Protein AF-A0AB37UAF4-F1 (afdb_monomer_lite)

Secondary structure (DSSP, 8-state):
--SSHHHHHHHHHHTT--EEE--STT--EEE-GGGS-HHHHHHHHHHHHHHHHHHHHH---------------HHHHHHHHHHHHHHHT----------------THHHHHHHHHHHHHHHHHHHHHHTS--SSHHHHHHHHHHHHHTT-S---------------

Structure (mmCIF, N/CA/C/O backbone):
data_AF-A0AB37UAF4-F1
#
_entry.id   AF-A0AB37UAF4-F1
#
loop_
_atom_site.group_PDB
_atom_site.id
_atom_site.type_symbol
_atom_site.label_atom_id
_atom_site.label_alt_id
_atom_site.label_comp_id
_atom_site.label_asym_id
_atom_site.label_entity_id
_atom_site.label_seq_id
_atom_site.pdbx_PDB_ins_code
_atom_site.Cartn_x
_atom_site.Cartn_y
_atom_site.Cartn_z
_atom_site.occupancy
_atom_site.B_iso_or_equiv
_atom_site.auth_seq_id
_atom_site.auth_comp_id
_atom_site.auth_asym_id
_atom_site.auth_atom_id
_atom_site.pdbx_PDB_model_num
ATOM 1 N N . MET A 1 1 ? -0.452 -17.659 -21.933 1.00 76.06 1 MET A N 1
ATOM 2 C CA . MET A 1 1 ? 0.282 -16.756 -21.004 1.00 76.06 1 MET A CA 1
ATOM 3 C C . MET A 1 1 ? 0.800 -17.577 -19.806 1.00 76.06 1 MET A C 1
ATOM 5 O O . MET A 1 1 ? 0.124 -18.539 -19.463 1.00 76.06 1 MET A O 1
ATOM 9 N N . PRO A 1 2 ? 1.998 -17.334 -19.225 1.00 77.56 2 PRO A N 1
ATOM 10 C CA . PRO A 1 2 ? 2.499 -18.124 -18.088 1.00 77.56 2 PR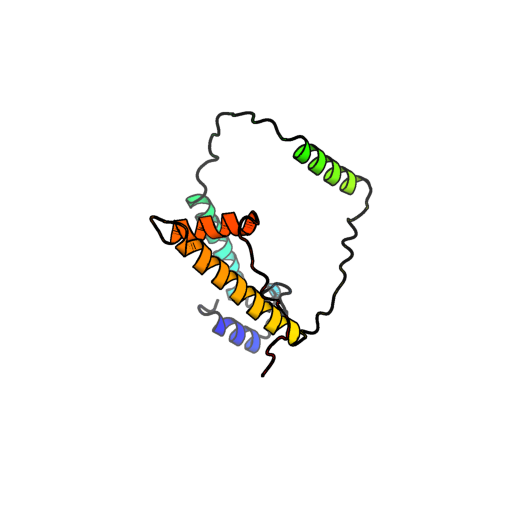O A CA 1
ATOM 11 C C . PRO A 1 2 ? 1.658 -17.946 -16.814 1.00 77.56 2 PRO A C 1
ATOM 13 O O . PRO A 1 2 ? 1.344 -16.823 -16.447 1.00 77.56 2 PRO A O 1
ATOM 16 N N . VAL A 1 3 ? 1.378 -19.033 -16.090 1.00 78.44 3 VAL A N 1
ATOM 17 C CA . VAL A 1 3 ? 0.517 -19.006 -14.886 1.00 78.44 3 VAL A CA 1
ATOM 18 C C . VAL A 1 3 ? 1.146 -18.228 -13.714 1.00 78.44 3 VAL A C 1
ATOM 20 O O . VAL A 1 3 ? 0.451 -17.543 -12.972 1.00 78.44 3 VAL A O 1
ATOM 23 N N . ALA A 1 4 ? 2.473 -18.289 -13.552 1.00 83.56 4 ALA A N 1
ATOM 24 C CA . ALA A 1 4 ? 3.191 -17.624 -12.459 1.00 83.56 4 ALA A CA 1
ATOM 25 C C . ALA A 1 4 ? 3.927 -16.354 -12.920 1.00 83.56 4 ALA A C 1
ATOM 27 O O . ALA A 1 4 ? 4.592 -16.350 -13.960 1.00 83.56 4 ALA A O 1
ATOM 28 N N . ARG A 1 5 ? 3.905 -15.298 -12.092 1.00 76.50 5 ARG A N 1
ATOM 29 C CA . ARG A 1 5 ? 4.549 -13.998 -12.386 1.00 76.50 5 ARG A CA 1
ATOM 30 C C . ARG A 1 5 ? 6.060 -14.101 -12.631 1.00 76.50 5 ARG A C 1
ATOM 32 O O . ARG A 1 5 ? 6.580 -13.426 -13.514 1.00 76.50 5 ARG A O 1
ATOM 39 N N . SER A 1 6 ? 6.770 -14.967 -11.907 1.00 80.38 6 SER A N 1
ATOM 40 C CA . SER A 1 6 ? 8.215 -15.196 -12.095 1.00 80.38 6 SER A CA 1
ATOM 41 C C . SER A 1 6 ? 8.553 -15.744 -13.490 1.00 80.38 6 SER A C 1
ATOM 43 O O . SER A 1 6 ? 9.580 -15.386 -14.074 1.00 80.38 6 SER A O 1
ATOM 45 N N . ASN A 1 7 ? 7.654 -16.543 -14.072 1.00 86.50 7 ASN A N 1
ATOM 46 C CA . ASN A 1 7 ? 7.820 -17.113 -15.408 1.00 86.50 7 ASN A CA 1
ATOM 47 C C . ASN A 1 7 ? 7.636 -16.072 -16.519 1.00 86.50 7 ASN A C 1
ATOM 49 O O . ASN A 1 7 ? 8.228 -16.224 -17.587 1.00 86.50 7 ASN A O 1
ATOM 53 N N . VAL A 1 8 ? 6.877 -15.002 -16.263 1.00 87.50 8 VAL A N 1
ATOM 54 C CA . VAL A 1 8 ? 6.694 -13.884 -17.202 1.00 87.50 8 VAL A CA 1
ATOM 55 C C . VAL A 1 8 ? 8.020 -13.167 -17.433 1.00 87.50 8 VAL A C 1
ATOM 57 O O . VAL A 1 8 ? 8.430 -13.001 -18.576 1.00 87.50 8 VAL A O 1
ATOM 60 N N . THR A 1 9 ? 8.752 -12.834 -16.366 1.00 86.56 9 THR A N 1
ATOM 61 C CA . THR A 1 9 ? 10.052 -12.152 -16.475 1.00 86.56 9 THR A CA 1
ATOM 62 C C . THR A 1 9 ? 11.083 -12.997 -17.220 1.00 86.56 9 THR A C 1
ATOM 64 O O . THR A 1 9 ? 11.842 -12.472 -18.035 1.00 86.56 9 THR A O 1
ATOM 67 N N . ARG A 1 10 ? 11.108 -14.313 -16.971 1.00 88.00 10 ARG A N 1
ATOM 68 C CA . ARG A 1 10 ? 11.995 -15.242 -17.683 1.00 88.00 10 ARG A CA 1
ATOM 69 C C . ARG A 1 10 ? 11.655 -15.301 -19.173 1.00 88.00 10 ARG A C 1
ATOM 71 O O . ARG A 1 10 ? 12.555 -15.164 -19.995 1.00 88.00 10 ARG A O 1
ATOM 78 N N . LYS A 1 11 ? 10.367 -15.437 -19.509 1.00 88.62 11 LYS A N 1
ATOM 79 C CA . LYS A 1 11 ? 9.895 -15.513 -20.899 1.00 88.62 11 LYS A CA 1
ATOM 80 C C . LYS A 1 11 ? 10.094 -14.198 -21.654 1.00 88.62 11 LYS A C 1
ATOM 82 O O . LYS A 1 11 ? 10.457 -14.217 -22.822 1.00 88.62 11 LYS A O 1
ATOM 87 N N . ALA A 1 12 ? 9.947 -13.069 -20.968 1.00 89.31 12 ALA A N 1
ATOM 88 C CA . ALA A 1 12 ? 10.224 -11.753 -21.523 1.00 89.31 12 ALA A CA 1
ATOM 89 C C . ALA A 1 12 ? 11.700 -11.560 -21.883 1.00 89.31 12 ALA A C 1
ATOM 91 O O . ALA A 1 12 ? 12.005 -10.982 -22.919 1.00 89.31 12 ALA A O 1
ATOM 92 N N . ARG A 1 13 ? 12.619 -12.070 -21.050 1.00 88.81 13 ARG A N 1
ATOM 93 C CA . ARG A 1 13 ? 14.059 -12.033 -21.343 1.00 88.81 13 ARG A CA 1
ATOM 94 C C . ARG A 1 13 ? 14.421 -12.932 -22.521 1.00 88.81 13 ARG A C 1
ATOM 96 O O . ARG A 1 13 ? 15.150 -12.491 -23.396 1.00 88.81 13 ARG A O 1
ATOM 103 N N . SER A 1 14 ? 13.903 -14.161 -22.555 1.00 89.06 14 SER A N 1
ATOM 104 C CA . SER A 1 14 ? 14.183 -15.097 -23.652 1.00 89.06 14 SER A CA 1
ATOM 105 C C . SER A 1 14 ? 13.521 -14.689 -24.970 1.00 89.06 14 SER A C 1
ATOM 107 O O . SER A 1 14 ? 14.050 -14.985 -26.030 1.00 89.06 14 SER A O 1
ATOM 109 N N . GLY A 1 15 ? 12.357 -14.037 -24.905 1.00 87.62 15 GLY A N 1
ATOM 110 C CA . GLY A 1 15 ? 11.570 -13.617 -26.065 1.00 87.62 15 GLY A CA 1
ATOM 111 C C . GLY A 1 15 ? 11.816 -12.179 -26.516 1.00 87.62 15 GLY A C 1
ATOM 112 O O . GLY A 1 15 ? 11.108 -11.714 -27.399 1.00 87.62 15 GLY A O 1
ATOM 113 N N . GLY A 1 16 ? 12.756 -11.458 -25.895 1.00 90.06 16 GLY A N 1
ATOM 114 C CA . GLY A 1 16 ? 13.085 -10.083 -26.281 1.00 90.06 16 GLY A CA 1
ATOM 115 C C . GLY A 1 16 ? 11.933 -9.084 -26.124 1.00 90.06 16 GLY A C 1
ATOM 116 O O . GLY A 1 16 ? 11.845 -8.132 -26.892 1.00 90.06 16 GLY A O 1
ATOM 117 N N . TRP A 1 17 ? 11.035 -9.285 -25.154 1.00 92.56 17 TRP A N 1
ATOM 118 C CA . TRP A 1 17 ? 9.871 -8.408 -24.997 1.00 92.56 17 TRP A CA 1
ATOM 119 C C . TRP A 1 17 ? 10.303 -7.014 -24.556 1.00 92.56 17 TRP A C 1
ATOM 121 O O . TRP A 1 17 ? 11.054 -6.847 -23.587 1.00 92.56 17 TRP A O 1
ATOM 131 N N . GLN A 1 18 ? 9.776 -6.000 -25.234 1.00 92.94 18 GLN A N 1
ATOM 132 C CA . GLN A 1 18 ? 10.094 -4.615 -24.940 1.00 92.94 18 GLN A CA 1
ATOM 133 C C . GLN A 1 18 ? 9.477 -4.239 -23.594 1.00 92.94 18 GLN A C 1
ATOM 135 O O . GLN A 1 18 ? 8.266 -4.348 -23.395 1.00 92.94 18 GLN A O 1
ATOM 140 N N . SER A 1 19 ? 10.323 -3.812 -22.652 1.00 92.50 19 SER A N 1
ATOM 141 C CA . SER A 1 19 ? 9.910 -3.509 -21.281 1.00 92.50 19 SER A CA 1
ATOM 142 C C . SER A 1 19 ? 10.232 -2.072 -20.888 1.00 92.50 19 SER A C 1
ATOM 144 O O . SER A 1 19 ? 11.332 -1.596 -21.162 1.00 92.50 19 SER A O 1
ATOM 146 N N . ARG A 1 20 ? 9.314 -1.420 -20.175 1.00 91.94 20 ARG A N 1
ATOM 147 C CA . ARG A 1 20 ? 9.497 -0.102 -19.556 1.00 91.94 20 ARG A CA 1
ATOM 148 C C . ARG A 1 20 ? 9.370 -0.220 -18.038 1.00 91.94 20 ARG A C 1
ATOM 150 O O . ARG A 1 20 ? 8.577 -1.013 -17.536 1.00 91.94 20 ARG A O 1
ATOM 157 N N . ALA A 1 21 ? 10.154 0.558 -17.297 1.00 89.75 21 ALA A N 1
ATOM 158 C CA . ALA A 1 21 ? 10.013 0.647 -15.846 1.00 89.75 21 ALA A CA 1
ATOM 159 C C . ALA A 1 21 ? 8.736 1.420 -15.470 1.00 89.75 21 ALA A C 1
ATOM 161 O O . ALA A 1 21 ? 8.457 2.480 -16.038 1.00 89.75 21 ALA A O 1
ATOM 162 N N . ARG A 1 22 ? 7.973 0.903 -14.501 1.00 89.50 22 ARG A N 1
ATOM 163 C CA . ARG A 1 22 ? 6.806 1.607 -13.953 1.00 89.50 22 ARG A CA 1
ATOM 164 C C . ARG A 1 22 ? 7.276 2.766 -13.081 1.00 89.50 22 ARG A C 1
ATOM 166 O O . ARG A 1 22 ? 8.148 2.582 -12.237 1.00 89.50 22 ARG A O 1
ATOM 173 N N . HIS A 1 23 ? 6.659 3.933 -13.244 1.00 80.12 23 HIS A N 1
ATOM 174 C CA . HIS A 1 23 ? 6.964 5.127 -12.444 1.00 80.12 23 HIS A CA 1
ATOM 175 C C . HIS A 1 23 ? 6.126 5.247 -11.153 1.00 80.12 23 HIS A C 1
ATOM 177 O O . HIS A 1 23 ? 6.180 6.271 -10.480 1.00 80.12 23 HIS A O 1
ATOM 183 N N . ALA A 1 24 ? 5.364 4.212 -10.782 1.00 79.81 24 ALA A N 1
ATOM 184 C CA . ALA A 1 24 ? 4.511 4.209 -9.592 1.00 79.81 24 ALA A CA 1
ATOM 185 C C . ALA A 1 24 ? 5.211 3.643 -8.338 1.00 79.81 24 ALA A C 1
ATOM 187 O O . ALA A 1 24 ? 6.215 2.925 -8.415 1.00 79.81 24 ALA A O 1
ATOM 188 N N . ARG A 1 25 ? 4.648 3.942 -7.158 1.00 60.00 25 ARG A N 1
ATOM 189 C CA . ARG A 1 25 ? 5.116 3.438 -5.856 1.00 60.00 25 ARG A CA 1
ATOM 190 C C . ARG A 1 25 ? 4.999 1.905 -5.833 1.00 60.00 25 ARG A C 1
ATOM 192 O O . ARG A 1 25 ? 3.903 1.377 -5.967 1.00 60.00 25 ARG A O 1
ATOM 199 N N . GLY A 1 26 ? 6.128 1.205 -5.698 1.00 79.12 26 GLY A N 1
ATOM 200 C CA . GLY A 1 26 ? 6.202 -0.267 -5.747 1.00 79.12 26 GLY A CA 1
ATOM 201 C C . GLY A 1 26 ? 7.054 -0.836 -6.890 1.00 79.12 26 GLY A C 1
ATOM 202 O O . GLY A 1 26 ? 7.385 -2.019 -6.868 1.00 79.12 26 GLY A O 1
ATOM 203 N N . GLY A 1 27 ? 7.479 -0.002 -7.847 1.00 84.81 27 GLY A N 1
ATOM 204 C CA . GLY A 1 27 ? 8.382 -0.408 -8.928 1.00 84.81 27 GLY A CA 1
ATOM 205 C C . GLY A 1 27 ? 7.775 -1.435 -9.895 1.00 84.81 27 GLY A C 1
ATOM 206 O O . GLY A 1 27 ? 6.560 -1.590 -10.000 1.00 84.81 27 GLY A O 1
ATOM 207 N N . GLY A 1 28 ? 8.638 -2.127 -10.644 1.00 86.50 28 GLY A N 1
ATOM 208 C CA . GLY A 1 28 ? 8.247 -3.168 -11.602 1.00 86.50 28 GLY A CA 1
ATOM 209 C C . GLY A 1 28 ? 8.392 -2.761 -13.070 1.00 86.50 28 GLY A C 1
ATOM 210 O O . GLY A 1 28 ? 8.870 -1.673 -13.398 1.00 86.50 28 GLY A O 1
ATOM 211 N N . ARG A 1 29 ? 8.011 -3.676 -13.971 1.00 89.56 29 ARG A N 1
ATOM 212 C CA . ARG A 1 29 ? 8.085 -3.487 -15.426 1.00 89.56 29 ARG A CA 1
ATOM 213 C C . ARG A 1 29 ? 6.715 -3.650 -16.074 1.00 89.56 29 ARG A C 1
ATOM 215 O O . ARG A 1 29 ? 5.870 -4.413 -15.603 1.00 89.56 29 ARG A O 1
ATOM 222 N N . GLU A 1 30 ? 6.504 -2.911 -17.144 1.00 91.38 30 GLU A N 1
ATOM 223 C CA . GLU A 1 30 ? 5.411 -3.089 -18.096 1.00 91.38 30 GLU A CA 1
ATOM 224 C C . GLU A 1 30 ? 6.008 -3.580 -19.403 1.00 91.38 30 GLU A C 1
ATOM 226 O O . GLU A 1 30 ? 7.118 -3.182 -19.758 1.00 91.38 30 GLU A O 1
ATOM 231 N N . TYR A 1 31 ? 5.290 -4.464 -20.088 1.00 91.94 31 TYR A N 1
ATOM 232 C CA . TYR A 1 31 ? 5.702 -5.021 -21.370 1.00 91.94 31 TYR A CA 1
ATOM 233 C C . TYR A 1 31 ? 4.787 -4.472 -22.458 1.00 91.94 31 TYR A C 1
ATOM 235 O O . TYR A 1 31 ? 3.577 -4.389 -22.250 1.00 91.94 31 TYR A O 1
ATOM 243 N N . ALA A 1 32 ? 5.352 -4.079 -23.596 1.00 91.06 32 ALA A N 1
ATOM 244 C CA . ALA A 1 32 ? 4.564 -3.561 -24.707 1.00 91.06 32 ALA A CA 1
ATOM 245 C C . ALA A 1 32 ? 3.726 -4.684 -25.337 1.00 91.06 32 ALA A C 1
ATOM 247 O O . ALA A 1 32 ? 4.289 -5.716 -25.715 1.00 91.06 32 ALA A O 1
ATOM 248 N N . CYS A 1 33 ? 2.416 -4.460 -25.504 1.00 87.56 33 CYS A N 1
ATOM 249 C CA . CYS A 1 33 ? 1.480 -5.397 -26.144 1.00 87.56 33 CYS A CA 1
ATOM 250 C C . CYS A 1 33 ? 1.982 -5.894 -27.506 1.00 87.56 33 CYS A C 1
ATOM 252 O O . CYS A 1 33 ? 1.957 -7.091 -27.765 1.00 87.56 33 CYS A O 1
ATOM 254 N N . SER A 1 34 ? 2.535 -4.997 -28.325 1.00 90.69 34 SER A N 1
ATOM 255 C CA . SER A 1 34 ? 3.068 -5.312 -29.657 1.00 90.69 34 SER A CA 1
ATOM 256 C C . SER A 1 34 ? 4.305 -6.214 -29.653 1.00 90.69 34 SER A C 1
ATOM 258 O O . SER A 1 34 ? 4.599 -6.846 -30.660 1.00 90.69 34 SER A O 1
ATOM 260 N N . SER A 1 35 ? 5.038 -6.282 -28.539 1.00 89.12 35 SER A N 1
ATOM 261 C CA . SER A 1 35 ? 6.247 -7.111 -28.409 1.00 89.12 35 SER A CA 1
ATOM 262 C C . SER A 1 35 ? 5.972 -8.512 -27.852 1.00 89.12 35 SER A C 1
ATOM 264 O O . SER A 1 35 ? 6.891 -9.319 -27.714 1.00 89.12 35 SER A O 1
ATOM 266 N N . LEU A 1 36 ? 4.719 -8.795 -27.485 1.00 89.44 36 LEU A N 1
ATOM 267 C CA . LEU A 1 36 ? 4.297 -10.092 -26.965 1.00 89.44 36 LEU A CA 1
ATOM 268 C C . LEU A 1 36 ? 3.978 -11.062 -28.117 1.00 89.44 36 LEU A C 1
ATOM 270 O O . LEU A 1 36 ? 3.528 -10.618 -29.171 1.00 89.44 36 LEU A O 1
ATOM 274 N N . PRO A 1 37 ? 4.139 -12.384 -27.925 1.00 89.94 37 PRO A N 1
ATOM 275 C CA . PRO A 1 37 ? 3.711 -13.381 -28.903 1.00 89.94 37 PRO A CA 1
ATOM 276 C C . PRO A 1 37 ? 2.201 -13.314 -29.137 1.00 89.94 37 PRO A C 1
ATOM 278 O O . PRO A 1 37 ? 1.455 -13.053 -28.191 1.00 89.94 37 PRO A O 1
ATOM 281 N N . GLU A 1 38 ? 1.756 -13.626 -30.351 1.00 89.00 38 GLU A N 1
ATOM 282 C CA . GLU A 1 38 ? 0.348 -13.562 -30.771 1.00 89.00 38 GLU A CA 1
ATOM 283 C C . GLU A 1 38 ? -0.580 -14.379 -29.856 1.00 89.00 38 GLU A C 1
ATOM 285 O O . GLU A 1 38 ? -1.557 -13.845 -29.334 1.00 89.00 38 GLU A O 1
ATOM 290 N N . ASP A 1 39 ? -0.178 -15.601 -29.488 1.00 86.44 39 ASP A N 1
ATOM 291 C CA . ASP A 1 39 ? -0.887 -16.433 -28.500 1.00 86.44 39 ASP A CA 1
ATOM 292 C C . ASP A 1 39 ? -1.096 -15.725 -27.152 1.00 86.44 39 ASP A C 1
ATOM 294 O O . ASP A 1 39 ? -2.063 -15.959 -26.426 1.00 86.44 39 ASP A O 1
ATOM 298 N N . THR A 1 40 ? -0.140 -14.880 -26.758 1.00 86.62 40 THR A N 1
ATOM 299 C CA . THR A 1 40 ? -0.209 -14.136 -25.497 1.00 86.62 40 THR A CA 1
ATOM 300 C C . THR A 1 40 ? -1.071 -12.889 -25.637 1.00 86.62 40 THR A C 1
ATOM 302 O O . THR A 1 40 ? -1.781 -12.564 -24.690 1.00 86.62 40 THR A O 1
ATOM 305 N N . GLN A 1 41 ? -1.055 -12.233 -26.799 1.00 88.81 41 GLN A N 1
ATOM 306 C CA . GLN A 1 41 ? -1.954 -11.119 -27.100 1.00 88.81 41 GLN A CA 1
ATOM 307 C C . GLN A 1 41 ? -3.417 -11.590 -27.102 1.00 88.81 41 GLN A C 1
ATOM 309 O O . GLN A 1 41 ? -4.246 -11.007 -26.406 1.00 88.81 41 GLN A O 1
ATOM 314 N N . ALA A 1 42 ? -3.714 -12.703 -27.781 1.00 86.75 42 ALA A N 1
ATOM 315 C CA . ALA A 1 42 ? -5.050 -13.295 -27.827 1.00 86.75 42 ALA A CA 1
ATOM 316 C C . ALA A 1 42 ? -5.567 -13.679 -26.430 1.00 86.75 42 ALA A C 1
ATOM 318 O O . ALA A 1 42 ? -6.712 -13.390 -26.084 1.00 86.75 42 ALA A O 1
ATOM 319 N N . ALA A 1 43 ? -4.707 -14.266 -25.591 1.00 85.75 43 ALA A N 1
ATOM 320 C CA . ALA A 1 43 ? -5.067 -14.613 -24.217 1.00 85.75 43 ALA A CA 1
ATOM 321 C C . ALA A 1 43 ? -5.397 -13.382 -23.350 1.00 85.75 43 ALA A C 1
ATOM 323 O O . ALA A 1 43 ? -6.266 -13.469 -22.488 1.00 85.75 43 ALA A O 1
ATOM 324 N N . LEU A 1 44 ? -4.725 -12.242 -23.559 1.00 84.38 44 LEU A N 1
ATOM 325 C CA . LEU A 1 44 ? -5.023 -11.004 -22.826 1.00 84.38 44 LEU A CA 1
ATOM 326 C C . LEU A 1 44 ? -6.386 -10.423 -23.231 1.00 84.38 44 LEU A C 1
ATOM 328 O O . LEU A 1 44 ? -7.167 -10.062 -22.357 1.00 84.38 44 LEU A O 1
ATOM 332 N N . LEU A 1 45 ? -6.706 -10.429 -24.528 1.00 83.88 45 LEU A N 1
ATOM 333 C CA . LEU A 1 45 ? -8.004 -9.967 -25.039 1.00 83.88 45 LEU A CA 1
ATOM 334 C C . LEU A 1 45 ? -9.179 -10.803 -24.501 1.00 83.88 45 LEU A C 1
ATOM 336 O O . LEU A 1 45 ? -10.242 -10.265 -24.198 1.00 83.88 45 LEU A O 1
ATOM 340 N N . GLN A 1 46 ? -8.988 -12.116 -24.339 1.00 79.56 46 GLN A N 1
ATOM 341 C CA . GLN A 1 46 ? -9.998 -12.991 -23.733 1.00 79.56 46 GLN A CA 1
ATOM 342 C C . GLN A 1 46 ? -10.222 -12.668 -22.250 1.00 79.56 46 GLN A C 1
ATOM 344 O O . GLN A 1 46 ? -11.364 -12.651 -21.793 1.00 79.56 46 GLN A O 1
ATOM 349 N N . ILE A 1 47 ? -9.163 -12.352 -21.498 1.00 73.12 47 ILE A N 1
ATOM 350 C CA . ILE A 1 47 ? -9.288 -11.981 -20.081 1.00 73.12 47 ILE A CA 1
ATOM 351 C C . ILE A 1 47 ? -10.100 -10.689 -19.931 1.00 73.12 47 ILE A C 1
ATOM 353 O O . ILE A 1 47 ? -11.012 -10.658 -19.106 1.00 73.12 47 ILE A O 1
ATOM 357 N N . ASP A 1 48 ? -9.853 -9.674 -20.763 1.00 67.38 48 ASP A N 1
ATOM 358 C CA . ASP A 1 48 ? -10.620 -8.420 -20.734 1.00 67.38 48 ASP A CA 1
ATOM 359 C C . ASP A 1 48 ? -12.117 -8.647 -21.004 1.00 67.38 48 ASP A C 1
ATOM 361 O O . ASP A 1 48 ? -12.968 -8.002 -20.389 1.00 67.38 48 ASP A O 1
ATOM 365 N N . SER A 1 49 ? -12.462 -9.615 -21.863 1.00 61.16 49 SER A N 1
ATOM 366 C CA . SER A 1 49 ? -13.864 -9.978 -22.107 1.00 61.16 49 SER A CA 1
ATOM 367 C C . SER A 1 49 ? -14.533 -10.616 -20.882 1.00 61.16 49 SER A C 1
ATOM 369 O O . SER A 1 49 ? -15.642 -10.232 -20.529 1.00 61.16 49 SER A O 1
ATOM 371 N N . THR A 1 50 ? -13.831 -11.495 -20.159 1.00 59.72 50 THR A N 1
ATOM 372 C CA . THR A 1 50 ? -14.341 -12.110 -18.916 1.00 59.72 50 THR A CA 1
ATOM 373 C C . THR A 1 50 ? -14.344 -11.147 -17.726 1.00 59.72 50 THR A C 1
ATOM 375 O O . THR A 1 50 ? -15.136 -11.298 -16.796 1.00 59.72 50 THR A O 1
ATOM 378 N N . ALA A 1 51 ? -13.485 -10.121 -17.750 1.00 58.56 51 ALA A N 1
ATOM 379 C CA . ALA A 1 51 ? -13.471 -9.069 -16.744 1.00 58.56 51 ALA A CA 1
ATOM 380 C C . ALA A 1 51 ? -14.745 -8.201 -16.801 1.00 58.56 51 ALA A C 1
ATOM 382 O O . ALA A 1 51 ? -15.148 -7.620 -15.802 1.00 58.56 51 ALA A O 1
ATOM 383 N N . LYS A 1 52 ? -15.435 -8.148 -17.941 1.00 55.09 52 LYS A N 1
ATOM 384 C CA . LYS A 1 52 ? -16.712 -7.433 -18.057 1.00 55.09 52 LYS A CA 1
ATOM 385 C C . LYS A 1 52 ? -17.866 -8.126 -17.320 1.00 55.09 52 LYS A C 1
ATOM 387 O O . LYS A 1 52 ? -18.809 -7.464 -16.894 1.00 55.09 52 LYS A O 1
ATOM 392 N N . ASP A 1 53 ? -17.773 -9.437 -17.106 1.00 55.66 53 ASP A N 1
ATOM 393 C CA . ASP A 1 53 ? -18.852 -10.223 -16.500 1.00 55.66 53 ASP A CA 1
ATOM 394 C C . ASP A 1 53 ? -18.915 -10.098 -14.969 1.00 55.66 53 ASP A C 1
ATOM 396 O O . ASP A 1 53 ? -19.999 -10.179 -14.386 1.00 55.66 53 ASP A O 1
ATOM 400 N N . TRP A 1 54 ? -17.785 -9.872 -14.281 1.00 53.72 54 TRP A N 1
ATOM 401 C CA . TRP A 1 54 ? -17.811 -9.679 -12.821 1.00 53.72 54 TRP A CA 1
ATOM 402 C C . TRP A 1 54 ? -18.367 -8.305 -12.427 1.00 53.72 54 TRP A C 1
ATOM 404 O O . TRP A 1 54 ? -19.000 -8.188 -11.376 1.00 53.72 54 TRP A O 1
ATOM 414 N N . GLU A 1 55 ? -18.213 -7.299 -13.291 1.00 53.94 55 GLU A N 1
ATOM 415 C CA . GLU A 1 55 ? -18.785 -5.961 -13.110 1.00 53.94 55 GLU A CA 1
ATOM 416 C C . GLU A 1 55 ? -20.324 -6.001 -13.186 1.00 53.94 55 GLU A C 1
ATOM 418 O O . GLU A 1 55 ? -21.003 -5.299 -12.442 1.00 53.94 55 GLU A O 1
ATOM 423 N N . SER A 1 56 ? -20.898 -6.922 -13.972 1.00 56.69 56 SER A N 1
ATOM 424 C CA . SER A 1 56 ? -22.351 -7.150 -14.022 1.00 56.69 56 SER A CA 1
ATOM 425 C C . SER A 1 56 ? -22.907 -7.941 -12.828 1.00 56.69 56 SER A C 1
ATOM 427 O O . SER A 1 56 ? -24.108 -7.873 -12.571 1.00 56.69 56 SER A O 1
ATOM 429 N N . LYS A 1 57 ? -22.081 -8.710 -12.106 1.00 55.78 57 LYS A N 1
ATOM 430 C CA . LYS A 1 57 ? -22.525 -9.545 -10.970 1.00 55.78 57 LYS A CA 1
ATOM 431 C C . LYS A 1 57 ? -22.530 -8.812 -9.628 1.00 55.78 57 LYS A C 1
ATOM 433 O O . LYS A 1 57 ? -23.264 -9.216 -8.731 1.00 55.78 57 LYS A O 1
ATOM 438 N N . TYR A 1 58 ? -21.715 -7.765 -9.491 1.00 50.69 58 TYR A N 1
ATOM 439 C CA . TYR A 1 58 ? -21.503 -7.043 -8.229 1.00 50.69 58 TYR A CA 1
ATOM 440 C C . TYR A 1 58 ? -21.895 -5.566 -8.269 1.00 50.69 58 TYR A C 1
ATOM 442 O O . TYR A 1 58 ? -21.673 -4.863 -7.286 1.00 50.69 58 TYR A O 1
ATOM 450 N N . ASN A 1 59 ? -22.497 -5.094 -9.360 1.00 53.28 59 ASN A N 1
ATOM 451 C CA . ASN A 1 59 ? -23.124 -3.782 -9.394 1.00 53.28 59 ASN A CA 1
ATOM 452 C C . ASN A 1 59 ? -24.609 -3.953 -9.024 1.00 53.28 59 ASN A C 1
ATOM 454 O O . ASN A 1 59 ? -25.410 -4.291 -9.901 1.00 53.28 59 ASN A O 1
ATOM 458 N N . PRO A 1 60 ? -25.013 -3.819 -7.743 1.00 52.19 60 PRO A N 1
ATOM 459 C CA . PRO A 1 60 ? -26.431 -3.707 -7.443 1.00 52.19 60 PRO A CA 1
ATOM 460 C C . PRO A 1 60 ? -26.975 -2.501 -8.214 1.00 52.19 60 PRO A C 1
ATOM 462 O O . PRO A 1 60 ? -26.275 -1.501 -8.383 1.00 52.19 60 PRO A O 1
ATOM 465 N N . ALA A 1 61 ? -28.207 -2.620 -8.714 1.00 53.97 61 ALA A N 1
ATOM 466 C CA . ALA A 1 61 ? -28.896 -1.547 -9.422 1.00 53.97 61 ALA A CA 1
ATOM 467 C C . ALA A 1 61 ? -28.714 -0.196 -8.697 1.00 53.97 61 ALA A C 1
ATOM 469 O O . ALA A 1 61 ? -28.619 -0.196 -7.463 1.00 53.97 61 ALA A O 1
ATOM 470 N N . PRO A 1 62 ? -28.669 0.936 -9.430 1.00 49.97 62 PRO A N 1
ATOM 471 C CA . PRO A 1 62 ? -28.510 2.259 -8.839 1.00 49.97 62 PRO A CA 1
ATOM 472 C C . PRO A 1 62 ? -29.469 2.390 -7.662 1.00 49.97 62 PRO A C 1
ATOM 474 O O . PRO A 1 62 ? -30.678 2.248 -7.831 1.00 49.97 62 PRO A O 1
ATOM 477 N N . PHE A 1 63 ? -28.914 2.554 -6.463 1.00 52.00 63 PHE A N 1
ATOM 478 C CA . PHE A 1 63 ? -29.691 2.669 -5.238 1.00 52.00 63 PHE A CA 1
ATOM 479 C C . PHE A 1 63 ? -30.699 3.801 -5.448 1.00 52.00 63 PHE A C 1
ATOM 481 O O . PHE A 1 63 ? -30.293 4.952 -5.626 1.00 52.00 63 PHE A O 1
ATOM 488 N N . ASP A 1 64 ? -31.987 3.462 -5.475 1.00 49.66 64 ASP A N 1
ATOM 489 C CA . ASP A 1 64 ? -33.089 4.403 -5.649 1.00 49.66 64 ASP A CA 1
ATOM 490 C C . ASP A 1 64 ? -33.184 5.252 -4.372 1.00 49.66 64 ASP A C 1
ATOM 492 O O . ASP A 1 64 ? -33.938 4.977 -3.435 1.00 49.66 64 ASP A O 1
ATOM 496 N N . ARG A 1 65 ? -32.285 6.237 -4.260 1.00 50.62 65 ARG A N 1
ATOM 497 C CA . ARG A 1 65 ? -32.303 7.244 -3.204 1.00 50.62 65 ARG A CA 1
ATOM 498 C C . ARG A 1 65 ? -33.490 8.151 -3.488 1.00 50.62 65 ARG A C 1
ATOM 500 O O . ARG A 1 65 ? -33.354 9.169 -4.162 1.00 50.62 65 ARG A O 1
ATOM 507 N N . LYS A 1 66 ? -34.649 7.786 -2.935 1.00 45.66 66 LYS A N 1
ATOM 508 C CA . LYS A 1 66 ? -35.704 8.762 -2.652 1.00 45.66 66 LYS A CA 1
ATOM 509 C C . LYS A 1 66 ? -35.065 9.962 -1.953 1.00 45.66 66 LYS A C 1
ATOM 511 O O . LYS A 1 66 ? -34.276 9.790 -1.025 1.00 45.66 66 LYS A O 1
ATOM 516 N N . GLY A 1 67 ? -35.361 11.138 -2.497 1.00 48.94 67 GLY A N 1
ATOM 517 C CA . GLY A 1 67 ? -34.699 12.394 -2.190 1.00 48.94 67 GLY A CA 1
ATOM 518 C C . GLY A 1 67 ? -34.621 12.708 -0.702 1.00 48.94 67 GLY A C 1
ATOM 519 O O . GLY A 1 67 ? -35.600 12.583 0.023 1.00 48.94 67 GLY A O 1
ATOM 520 N N . ASP A 1 68 ? -33.442 13.174 -0.311 1.00 42.84 68 ASP A N 1
ATOM 521 C CA . ASP A 1 68 ? -33.266 14.129 0.771 1.00 42.84 68 ASP A CA 1
ATOM 522 C C . ASP A 1 68 ? -32.342 15.207 0.198 1.00 42.84 68 ASP A C 1
ATOM 524 O O . ASP A 1 68 ? -31.132 15.006 0.043 1.00 42.84 68 ASP A O 1
ATOM 528 N N . GLU A 1 69 ? -32.937 16.330 -0.201 1.00 51.59 69 GLU A N 1
ATOM 529 C CA . GLU A 1 69 ? -32.248 17.559 -0.586 1.00 51.59 69 GLU A CA 1
ATOM 530 C C . GLU A 1 69 ? -31.519 18.116 0.643 1.00 51.59 69 GLU A C 1
ATOM 532 O O . GLU A 1 69 ? -32.000 19.000 1.345 1.00 51.59 69 GLU A O 1
ATOM 537 N N . ARG A 1 70 ? -30.340 17.573 0.952 1.00 51.16 70 ARG A N 1
ATOM 538 C CA . ARG A 1 70 ? -29.431 18.186 1.921 1.00 51.16 70 ARG A CA 1
ATOM 539 C C . ARG A 1 70 ? -28.570 19.203 1.197 1.00 51.16 70 ARG A C 1
ATOM 541 O O . ARG A 1 70 ? -27.536 18.854 0.639 1.00 51.16 70 ARG A O 1
ATOM 548 N N . GLU A 1 71 ? -29.069 20.436 1.197 1.00 51.53 71 GLU A N 1
ATOM 549 C CA . GLU A 1 71 ? -28.319 21.696 1.240 1.00 51.53 71 GLU A CA 1
ATOM 550 C C . GLU A 1 71 ? -26.803 21.527 1.025 1.00 51.53 71 GLU A C 1
ATOM 552 O O . GLU A 1 71 ? -26.016 21.301 1.950 1.00 51.53 71 GLU A O 1
ATOM 557 N N . SER A 1 72 ? -26.390 21.610 -0.239 1.00 48.59 72 SER A N 1
ATOM 558 C CA . SER A 1 72 ? -24.983 21.638 -0.621 1.00 48.59 72 SER A CA 1
ATOM 559 C C . SER A 1 72 ? -24.313 22.844 0.033 1.00 48.59 72 SER A C 1
ATOM 561 O O . SER A 1 72 ? -24.621 23.992 -0.286 1.00 48.59 72 SER A O 1
ATOM 563 N N . GLN A 1 73 ? -23.386 22.579 0.955 1.00 59.56 73 GLN A N 1
ATOM 564 C CA . GLN A 1 73 ? -22.581 23.595 1.631 1.00 59.56 73 GLN A CA 1
ATOM 565 C C . GLN A 1 73 ? -21.987 24.602 0.621 1.00 59.56 73 GLN A C 1
ATOM 567 O O . GLN A 1 73 ? -21.432 24.181 -0.401 1.00 59.56 73 GLN A O 1
ATOM 572 N N . PRO A 1 74 ? -21.974 25.917 0.921 1.00 55.91 74 PRO A N 1
ATOM 573 C CA . PRO A 1 74 ? -21.460 26.960 0.018 1.00 55.91 74 PRO A CA 1
ATOM 574 C C . PRO A 1 74 ? -19.978 26.776 -0.365 1.00 55.91 74 PRO A C 1
ATOM 576 O O . PRO A 1 74 ? -19.501 27.341 -1.346 1.00 55.91 74 PRO A O 1
ATOM 579 N N . GLN A 1 75 ? -19.240 25.942 0.372 1.00 57.50 75 GLN A N 1
ATOM 580 C CA . GLN A 1 75 ? -17.844 25.608 0.089 1.00 57.50 75 GLN A CA 1
ATOM 581 C C . GLN A 1 75 ? -17.672 24.669 -1.117 1.00 57.50 75 GLN A C 1
ATOM 583 O O . GLN A 1 75 ? -16.653 24.756 -1.800 1.00 57.50 75 GLN A O 1
ATOM 588 N N . GLN A 1 76 ? -18.650 23.802 -1.412 1.00 55.38 76 GLN A N 1
ATOM 589 C CA . GLN A 1 76 ? -18.564 22.877 -2.550 1.00 55.38 76 GLN A CA 1
ATOM 590 C C . GLN A 1 76 ? -18.843 23.590 -3.877 1.00 55.38 76 GLN A C 1
ATOM 592 O O . GLN A 1 76 ? -18.120 23.378 -4.849 1.00 55.38 76 GLN A O 1
ATOM 597 N N . LEU A 1 77 ? -19.818 24.504 -3.897 1.00 56.41 77 LEU A N 1
ATOM 598 C CA . LEU A 1 77 ? -20.117 25.324 -5.075 1.00 56.41 77 LEU A CA 1
ATOM 599 C C . LEU A 1 77 ? -18.947 26.262 -5.419 1.00 56.41 77 LEU A C 1
ATOM 601 O O . LEU A 1 77 ? -18.531 26.318 -6.574 1.00 56.41 77 LEU A O 1
ATOM 605 N N . ALA A 1 78 ? -18.318 26.884 -4.414 1.00 62.19 78 ALA A N 1
ATOM 606 C CA . ALA A 1 78 ? -17.131 27.721 -4.617 1.00 62.19 78 ALA A CA 1
ATOM 607 C C . ALA A 1 78 ? -15.897 26.934 -5.109 1.00 62.19 78 ALA A C 1
ATOM 609 O O . ALA A 1 78 ? -15.028 27.482 -5.790 1.00 62.19 78 ALA A O 1
ATOM 610 N N . ALA A 1 79 ? -15.783 25.646 -4.766 1.00 58.03 79 ALA A N 1
ATOM 611 C CA . ALA A 1 79 ? -14.711 24.787 -5.269 1.00 58.03 79 ALA A CA 1
ATOM 612 C C . ALA A 1 79 ? -14.923 24.413 -6.745 1.00 58.03 79 ALA A C 1
ATOM 614 O O . ALA A 1 79 ? -13.964 24.407 -7.517 1.00 58.03 79 ALA A O 1
ATOM 615 N N . ILE A 1 80 ? -16.171 24.158 -7.145 1.00 62.50 80 ILE A N 1
ATOM 616 C CA . ILE A 1 80 ? -16.530 23.847 -8.535 1.00 62.50 80 ILE A CA 1
ATOM 617 C C . ILE A 1 80 ? -16.308 25.069 -9.436 1.00 62.50 80 ILE A C 1
ATOM 619 O O . ILE A 1 80 ? -15.708 24.938 -10.502 1.00 62.50 80 ILE A O 1
ATOM 623 N N . GLU A 1 81 ? -16.692 26.261 -8.979 1.00 61.88 81 GLU A N 1
ATOM 624 C CA . GLU A 1 81 ? -16.512 27.509 -9.731 1.00 61.88 81 GLU A CA 1
ATOM 625 C C . GLU A 1 81 ? -15.023 27.843 -9.956 1.00 61.88 81 GLU A C 1
ATOM 627 O O . GLU A 1 81 ? -14.612 28.230 -11.052 1.00 61.88 81 GLU A O 1
ATOM 632 N N . ARG A 1 82 ? -14.165 27.581 -8.958 1.00 60.12 82 ARG A N 1
ATOM 633 C CA . ARG A 1 82 ? -12.703 27.717 -9.099 1.00 60.12 82 ARG A CA 1
ATOM 634 C C . ARG A 1 82 ? -12.119 26.782 -10.155 1.00 60.12 82 ARG A C 1
ATOM 636 O O . ARG A 1 82 ? -11.229 27.189 -10.895 1.00 60.12 82 ARG A O 1
ATOM 643 N N . ILE A 1 83 ? -12.606 25.545 -10.230 1.00 59.62 83 ILE A N 1
ATOM 644 C CA . ILE A 1 83 ? -12.127 24.563 -11.211 1.00 59.62 83 ILE A CA 1
ATOM 645 C C . ILE A 1 83 ? -12.558 24.966 -12.625 1.00 59.62 83 ILE A C 1
ATOM 647 O O . ILE A 1 83 ? -11.753 24.883 -13.551 1.00 59.62 83 ILE A O 1
ATOM 651 N N . GLN A 1 84 ? -13.792 25.447 -12.794 1.00 59.75 84 GLN A N 1
ATOM 652 C CA . GLN A 1 84 ? -14.305 25.874 -14.098 1.00 59.75 84 GLN A CA 1
ATOM 653 C C . GLN A 1 84 ? -13.570 27.112 -14.638 1.00 59.75 84 GLN A C 1
ATOM 655 O O . GLN A 1 84 ? -13.213 27.137 -15.817 1.00 59.75 84 GLN A O 1
ATOM 660 N N . ASN A 1 85 ? -13.223 28.074 -13.776 1.00 59.19 85 ASN A N 1
ATOM 661 C CA . ASN A 1 85 ? -12.442 29.248 -14.183 1.00 59.19 85 ASN A CA 1
ATOM 662 C C . ASN A 1 85 ? -11.000 28.902 -14.610 1.00 59.19 85 ASN A C 1
ATOM 664 O O . ASN A 1 85 ? -10.470 29.522 -15.530 1.00 59.19 85 ASN A O 1
ATOM 668 N N . CYS A 1 86 ? -10.377 27.860 -14.043 1.00 49.09 86 CYS A N 1
ATOM 669 C CA . CYS A 1 86 ? -9.053 27.403 -14.493 1.00 49.09 86 CYS A CA 1
ATOM 670 C C . CYS A 1 86 ? -9.054 26.783 -15.904 1.00 49.09 86 CYS A C 1
ATOM 672 O O . CYS A 1 86 ? -8.017 26.781 -16.566 1.00 49.09 86 CYS A O 1
ATOM 674 N N . VAL A 1 87 ? -10.190 26.257 -16.377 1.00 52.00 87 VAL A N 1
ATOM 675 C CA . VAL A 1 87 ? -10.292 25.596 -17.692 1.00 52.00 87 VAL A CA 1
ATOM 676 C C . VAL A 1 87 ? -10.498 26.607 -18.826 1.00 52.00 87 VAL A C 1
ATOM 678 O O . VAL A 1 87 ? -10.011 26.383 -19.932 1.00 52.00 87 VAL A O 1
ATOM 681 N N . LEU A 1 88 ? -11.157 27.738 -18.558 1.00 53.53 88 LEU A N 1
ATOM 682 C CA . LEU A 1 88 ? -11.452 28.758 -19.574 1.00 53.53 88 LEU A CA 1
ATOM 683 C C . LEU A 1 88 ? -10.277 29.712 -19.854 1.00 53.53 88 LEU A C 1
ATOM 685 O O . LEU A 1 88 ? -10.160 30.214 -20.968 1.00 53.53 88 LEU A O 1
ATOM 689 N N . GLU A 1 89 ? -9.368 29.926 -18.897 1.00 49.56 89 GLU A N 1
ATOM 690 C CA . GLU A 1 89 ? -8.237 30.859 -19.059 1.00 49.56 89 GLU A CA 1
ATOM 691 C C . GLU A 1 89 ? -6.969 30.239 -19.679 1.00 49.56 89 GLU A C 1
ATOM 693 O O . GLU A 1 89 ? -5.935 30.902 -19.774 1.00 49.56 89 GLU A O 1
ATOM 698 N N . GLY A 1 90 ? -6.988 28.958 -20.070 1.00 45.66 90 GLY A N 1
ATOM 699 C CA . GLY A 1 90 ? -5.817 28.287 -20.658 1.00 45.66 90 GLY A CA 1
ATOM 700 C C . GLY A 1 90 ? -4.587 28.223 -19.734 1.00 45.66 90 GLY A C 1
ATOM 701 O O . GLY A 1 90 ? -3.498 27.842 -20.166 1.00 45.66 90 GLY A O 1
ATOM 702 N N . ARG A 1 91 ? -4.736 28.572 -18.451 1.00 46.44 91 ARG A N 1
ATOM 703 C CA . ARG A 1 91 ? -3.697 28.433 -17.434 1.00 46.44 91 ARG A CA 1
ATOM 704 C C . ARG A 1 91 ? -3.799 27.047 -16.826 1.00 46.44 91 ARG A C 1
ATOM 706 O O . ARG A 1 91 ? -4.561 26.804 -15.896 1.00 46.44 91 ARG A O 1
ATOM 713 N N . SER A 1 92 ? -2.966 26.140 -17.330 1.00 44.12 92 SER A N 1
ATOM 714 C CA . SER A 1 92 ? -2.610 24.924 -16.603 1.00 44.12 92 SER A CA 1
ATOM 715 C C . SER A 1 92 ? -2.249 25.304 -15.162 1.00 44.12 92 SER A C 1
ATOM 717 O O . SER A 1 92 ? -1.415 26.205 -15.003 1.00 44.12 92 SER A O 1
ATOM 719 N N . PRO A 1 93 ? -2.816 24.661 -14.123 1.00 45.19 93 PRO A N 1
ATOM 720 C CA . PRO A 1 93 ? -2.321 24.847 -12.772 1.00 45.19 93 PRO A CA 1
ATOM 721 C C . PRO A 1 93 ? -0.848 24.454 -12.800 1.00 45.19 93 PRO A C 1
ATOM 723 O O . PRO A 1 93 ? -0.504 23.279 -12.953 1.00 45.19 93 PRO A O 1
ATOM 726 N N . THR A 1 94 ? 0.028 25.455 -12.730 1.00 45.34 94 THR A N 1
ATOM 727 C CA . THR A 1 94 ? 1.464 25.283 -12.567 1.00 45.34 94 THR A CA 1
ATOM 728 C C . THR A 1 94 ? 1.669 24.686 -11.189 1.00 45.34 94 THR A C 1
ATOM 730 O O . THR A 1 94 ? 1.974 25.347 -10.200 1.00 45.34 94 THR A O 1
ATOM 733 N N . THR A 1 95 ? 1.473 23.374 -11.136 1.00 41.28 95 THR A N 1
ATOM 734 C CA . THR A 1 95 ? 2.001 22.511 -10.103 1.00 41.28 95 THR A CA 1
ATOM 735 C C . THR A 1 95 ? 3.503 22.593 -10.293 1.00 41.28 95 THR A C 1
ATOM 737 O O . THR A 1 95 ? 4.092 21.848 -11.079 1.00 41.28 95 THR A O 1
ATOM 740 N N . THR A 1 96 ? 4.110 23.585 -9.640 1.00 40.03 96 THR A N 1
ATOM 741 C CA . THR A 1 96 ? 5.552 23.697 -9.471 1.00 40.03 96 THR A CA 1
ATOM 742 C C . THR A 1 96 ? 5.983 22.427 -8.768 1.00 40.03 96 THR A C 1
ATOM 744 O O . THR A 1 96 ? 5.987 22.312 -7.544 1.00 40.03 96 THR A O 1
ATOM 747 N N . SER A 1 97 ? 6.283 21.433 -9.589 1.00 40.22 97 SER A N 1
ATOM 748 C CA . SER A 1 97 ? 6.844 20.165 -9.196 1.00 40.22 97 SER A CA 1
ATOM 749 C C . SER A 1 97 ? 8.270 20.490 -8.788 1.00 40.22 97 SER A C 1
ATOM 751 O O . SER A 1 97 ? 9.194 20.406 -9.592 1.00 40.22 97 SER A O 1
ATOM 753 N N . LYS A 1 98 ? 8.456 20.953 -7.547 1.00 43.28 98 LYS A N 1
ATOM 754 C CA . LYS A 1 98 ? 9.768 20.935 -6.909 1.00 43.28 98 LYS A CA 1
ATOM 755 C C . LYS A 1 98 ? 10.154 19.466 -6.802 1.00 43.28 98 LYS A C 1
ATOM 757 O O . LYS A 1 98 ? 9.798 18.778 -5.850 1.00 43.28 98 LYS A O 1
ATOM 762 N N . THR A 1 99 ? 10.868 18.988 -7.812 1.00 39.94 99 THR A N 1
ATOM 763 C CA . THR A 1 99 ? 11.654 17.760 -7.792 1.00 39.94 99 THR A CA 1
ATOM 764 C C . THR A 1 99 ? 12.720 17.915 -6.714 1.00 39.94 99 THR A C 1
ATOM 766 O O . THR A 1 99 ? 13.866 18.277 -6.974 1.00 39.94 99 THR A O 1
ATOM 769 N N . LEU A 1 100 ? 12.334 17.670 -5.464 1.00 44.59 100 LEU A N 1
ATOM 770 C CA . LEU A 1 100 ? 13.279 17.405 -4.397 1.00 44.59 100 LEU A CA 1
ATOM 771 C C . LEU A 1 100 ? 13.834 16.008 -4.666 1.00 44.59 100 LEU A C 1
ATOM 773 O O . LEU A 1 100 ? 13.189 14.993 -4.408 1.00 44.59 100 LEU A O 1
ATOM 777 N N . LYS A 1 101 ? 15.039 15.965 -5.238 1.00 47.25 101 LYS A N 1
ATOM 778 C CA . LYS A 1 101 ? 15.918 14.800 -5.147 1.00 47.25 101 LYS A CA 1
ATOM 779 C C . LYS A 1 101 ? 16.178 14.556 -3.661 1.00 47.25 101 LYS A C 1
ATOM 781 O O . LYS A 1 101 ? 17.099 15.129 -3.090 1.00 47.25 101 LYS A O 1
ATOM 786 N N . THR A 1 102 ? 15.348 13.742 -3.019 1.00 43.94 102 THR A N 1
ATOM 787 C CA . THR A 1 102 ? 15.625 13.260 -1.670 1.00 43.94 102 THR A CA 1
ATOM 788 C C . THR A 1 102 ? 16.681 12.174 -1.790 1.00 43.94 102 THR A C 1
ATOM 790 O O . THR A 1 102 ? 16.382 10.998 -1.990 1.00 43.94 102 THR A O 1
ATOM 793 N N . THR A 1 103 ? 17.942 12.580 -1.685 1.00 41.66 103 THR A N 1
ATOM 794 C CA . THR A 1 103 ? 18.959 11.715 -1.101 1.00 41.66 103 THR A CA 1
ATOM 795 C C . THR A 1 103 ? 18.394 11.240 0.236 1.00 41.66 103 THR A C 1
ATOM 797 O O . THR A 1 103 ? 18.046 12.048 1.098 1.00 41.66 103 THR A O 1
ATOM 800 N N . VAL A 1 104 ? 18.178 9.931 0.374 1.00 52.81 104 VAL A N 1
ATOM 801 C CA . VAL A 1 104 ? 17.732 9.322 1.630 1.00 52.81 104 VAL A CA 1
ATOM 802 C C . VAL A 1 104 ? 18.880 9.493 2.617 1.00 52.81 104 VAL A C 1
ATOM 804 O O . VAL A 1 104 ? 19.771 8.658 2.711 1.00 52.81 104 VAL A O 1
ATOM 807 N N . SER A 1 105 ? 18.897 10.642 3.291 1.00 52.19 105 SER A N 1
ATOM 808 C CA . SER A 1 105 ? 19.716 10.867 4.470 1.00 52.19 105 SER A CA 1
ATOM 809 C C . SER A 1 105 ? 19.290 9.824 5.497 1.00 52.19 105 SER A C 1
ATOM 811 O O . SER A 1 105 ? 18.088 9.635 5.719 1.00 52.19 105 SER A O 1
ATOM 813 N N . SER A 1 106 ? 20.252 9.123 6.091 1.00 54.78 106 SER A N 1
ATOM 814 C CA . SER A 1 106 ? 20.054 8.154 7.179 1.00 54.78 106 SER A CA 1
ATOM 815 C C . SER A 1 106 ? 19.167 8.709 8.302 1.00 54.78 106 SER A C 1
ATOM 817 O O . SER A 1 106 ? 18.399 7.962 8.908 1.00 54.78 106 SER A O 1
ATOM 819 N N . ASN A 1 107 ? 19.165 10.034 8.476 1.00 62.00 107 ASN A N 1
ATOM 820 C CA . ASN A 1 107 ? 18.283 10.762 9.386 1.00 62.00 107 ASN A CA 1
ATOM 821 C C . ASN A 1 107 ? 16.792 10.504 9.109 1.00 62.00 107 ASN A C 1
ATOM 823 O O . ASN A 1 107 ? 16.007 10.427 10.043 1.00 62.00 107 ASN A O 1
ATOM 827 N N . SER A 1 108 ? 16.387 10.301 7.852 1.00 69.69 108 SER A N 1
ATOM 828 C CA . SER A 1 108 ? 14.979 10.079 7.490 1.00 69.69 108 SER A CA 1
ATOM 829 C C . SER A 1 108 ? 14.457 8.689 7.853 1.00 69.69 108 SER A C 1
ATOM 831 O O . SER A 1 108 ? 13.249 8.518 7.995 1.00 69.69 108 SER A O 1
ATOM 833 N N . ILE A 1 109 ? 15.334 7.689 7.983 1.00 70.12 109 ILE A N 1
ATOM 834 C CA . ILE A 1 109 ? 14.932 6.340 8.400 1.00 70.12 109 ILE A CA 1
ATOM 835 C C . ILE A 1 109 ? 14.747 6.323 9.915 1.00 70.12 109 ILE A C 1
ATOM 837 O O . ILE A 1 109 ? 13.704 5.866 10.373 1.00 70.12 109 ILE A O 1
ATOM 841 N N . ALA A 1 110 ? 15.703 6.888 10.661 1.00 72.94 110 ALA A N 1
ATOM 842 C CA . ALA A 1 110 ? 15.602 7.043 12.111 1.00 72.94 110 ALA A CA 1
ATOM 843 C C . ALA A 1 110 ? 14.367 7.872 12.494 1.00 72.94 110 ALA A C 1
ATOM 845 O O . ALA A 1 110 ? 13.513 7.380 13.212 1.00 72.94 110 ALA A O 1
ATOM 846 N N . GLN A 1 111 ? 14.166 9.037 11.868 1.00 78.81 111 GLN A N 1
ATOM 847 C CA . GLN A 1 111 ? 12.982 9.876 12.101 1.00 78.81 111 GLN A CA 1
ATOM 848 C C . GLN A 1 111 ? 11.659 9.159 11.816 1.00 78.81 111 GLN A C 1
ATOM 850 O O . GLN A 1 111 ? 10.673 9.374 12.513 1.00 78.81 111 GLN A O 1
ATOM 855 N N . ARG A 1 112 ? 11.610 8.310 10.780 1.00 78.88 112 ARG A N 1
ATOM 856 C CA . ARG A 1 112 ? 10.416 7.500 10.509 1.00 78.88 112 ARG A CA 1
ATOM 857 C C . ARG A 1 112 ? 10.220 6.441 11.583 1.00 78.88 112 ARG A C 1
ATOM 859 O O . ARG A 1 112 ? 9.087 6.241 11.992 1.00 78.88 112 ARG A O 1
ATOM 866 N N . ALA A 1 11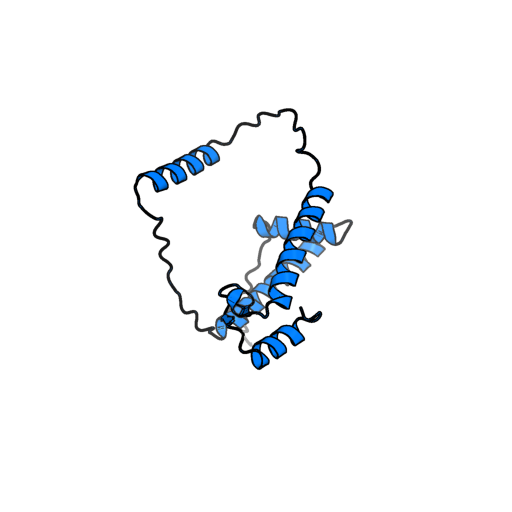3 ? 11.284 5.756 11.997 1.00 83.75 113 ALA A N 1
ATOM 867 C CA . ALA A 1 113 ? 11.216 4.752 13.052 1.00 83.75 113 ALA A CA 1
ATOM 868 C C . ALA A 1 113 ? 10.763 5.376 14.380 1.00 83.75 113 ALA A C 1
ATOM 870 O O . ALA A 1 113 ? 9.847 4.852 15.005 1.00 83.75 113 ALA A O 1
ATOM 871 N N . ASP A 1 114 ? 11.317 6.531 14.743 1.00 82.12 114 ASP A N 1
ATOM 872 C CA . ASP A 1 114 ? 10.945 7.282 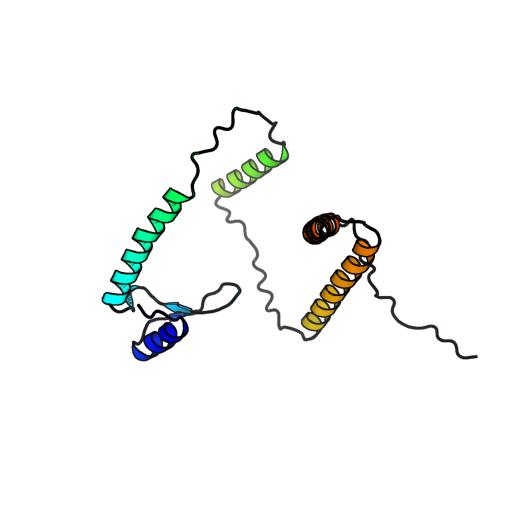15.942 1.00 82.12 114 ASP A CA 1
ATOM 873 C C . ASP A 1 114 ? 9.473 7.708 15.895 1.00 82.12 114 ASP A C 1
ATOM 875 O O . ASP A 1 114 ? 8.725 7.442 16.834 1.00 82.12 114 ASP A O 1
ATOM 879 N N . ALA A 1 115 ? 9.020 8.261 14.764 1.00 83.31 115 ALA A N 1
ATOM 880 C CA . ALA A 1 115 ?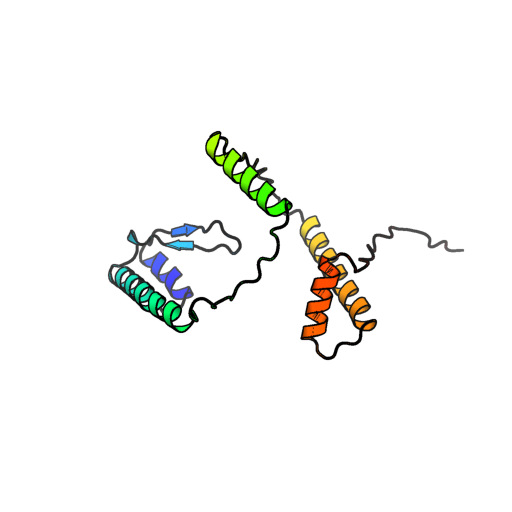 7.614 8.615 14.567 1.00 83.31 115 ALA A CA 1
ATOM 881 C C . ALA A 1 115 ? 6.684 7.392 14.661 1.00 83.31 115 ALA A C 1
ATOM 883 O O . ALA A 1 115 ? 5.589 7.476 15.213 1.00 83.31 115 ALA A O 1
ATOM 884 N N . TRP A 1 116 ? 7.107 6.233 14.148 1.00 87.31 116 TRP A N 1
ATOM 885 C CA . TRP A 1 116 ? 6.341 4.992 14.279 1.00 87.31 116 TRP A CA 1
ATOM 886 C C . TRP A 1 116 ? 6.243 4.520 15.731 1.00 87.31 116 TRP A C 1
ATOM 888 O O . TRP A 1 116 ? 5.159 4.141 16.171 1.00 87.31 116 TRP A O 1
ATOM 898 N N . LEU A 1 117 ? 7.347 4.559 16.481 1.00 88.81 117 LEU A N 1
ATOM 899 C CA . LEU A 1 117 ? 7.358 4.201 17.902 1.00 88.81 117 LEU A CA 1
ATOM 900 C C . LEU A 1 117 ? 6.465 5.133 18.723 1.00 88.81 117 LEU A C 1
ATOM 902 O O . LEU A 1 117 ? 5.781 4.688 19.640 1.00 88.81 117 LEU A O 1
ATOM 906 N N . GLU A 1 118 ? 6.439 6.413 18.377 1.00 86.56 118 GLU A N 1
ATOM 907 C CA . GLU A 1 118 ? 5.596 7.402 19.035 1.00 86.56 118 GLU A CA 1
ATOM 908 C C . GLU A 1 118 ? 4.099 7.144 18.803 1.00 86.56 118 GLU A C 1
ATOM 910 O O . GLU A 1 118 ? 3.308 7.185 19.750 1.00 86.56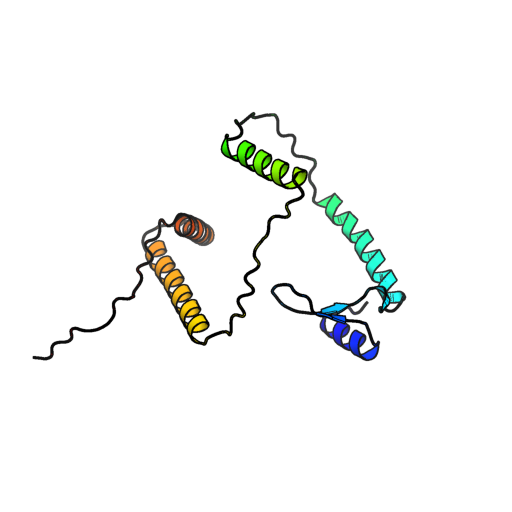 118 GLU A O 1
ATOM 915 N N . ILE A 1 119 ? 3.710 6.787 17.573 1.00 89.31 119 ILE A N 1
ATOM 916 C CA . ILE A 1 119 ? 2.332 6.384 17.255 1.00 89.31 119 ILE A CA 1
ATOM 917 C C . ILE A 1 119 ? 1.931 5.150 18.072 1.00 89.31 119 ILE A C 1
ATOM 919 O O . ILE A 1 119 ? 0.836 5.124 18.631 1.00 89.31 119 ILE A O 1
ATOM 923 N N . LEU A 1 120 ? 2.815 4.152 18.175 1.00 90.50 120 LEU A N 1
ATOM 924 C CA . LEU A 1 120 ? 2.551 2.930 18.942 1.00 90.50 120 LEU A CA 1
ATOM 925 C C . LEU A 1 120 ? 2.384 3.208 20.439 1.00 90.50 120 LEU A C 1
ATOM 927 O O . LEU A 1 120 ? 1.424 2.734 21.035 1.00 90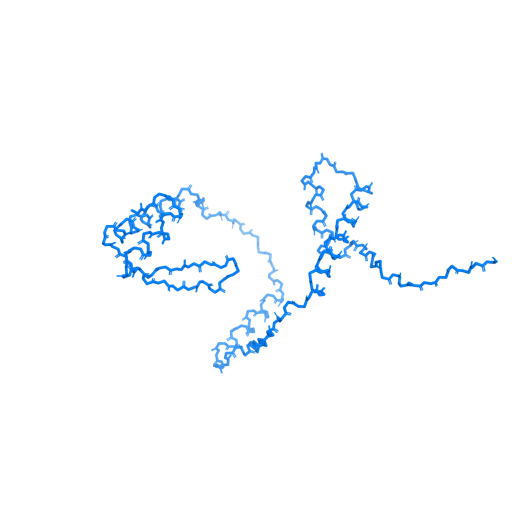.50 120 LEU A O 1
ATOM 931 N N . ARG A 1 121 ? 3.247 4.037 21.036 1.00 88.19 121 ARG A N 1
ATOM 932 C CA . ARG A 1 121 ? 3.100 4.434 22.448 1.00 88.19 121 ARG A CA 1
ATOM 933 C C . ARG A 1 121 ? 1.790 5.172 22.694 1.00 88.19 121 ARG A C 1
ATOM 935 O O . ARG A 1 121 ? 1.088 4.890 23.657 1.00 88.19 121 ARG A O 1
ATOM 942 N N . THR A 1 122 ? 1.446 6.096 21.799 1.00 88.06 122 THR A N 1
ATOM 943 C CA . THR A 1 122 ? 0.189 6.849 21.890 1.00 88.06 122 THR A CA 1
ATOM 944 C C . THR A 1 122 ? -1.013 5.907 21.810 1.00 88.06 122 THR A C 1
ATOM 946 O O . THR A 1 122 ? -1.974 6.078 22.555 1.00 88.06 122 THR A O 1
ATOM 949 N N . PHE A 1 123 ? -0.950 4.897 20.937 1.00 90.94 123 PHE A N 1
ATOM 950 C CA . PHE A 1 123 ? -1.969 3.855 20.834 1.00 90.94 123 PHE A CA 1
ATOM 951 C C . PHE A 1 123 ? -2.116 3.056 22.128 1.00 90.94 123 PHE A C 1
ATOM 953 O O . PHE A 1 123 ? -3.234 2.918 22.615 1.00 90.94 123 PHE A O 1
ATOM 960 N N . GLU A 1 124 ? -1.012 2.572 22.697 1.00 89.56 124 GLU A N 1
ATOM 961 C CA . GLU A 1 124 ? -1.016 1.794 23.940 1.00 89.56 124 GLU A CA 1
ATOM 962 C C . GLU A 1 124 ? -1.658 2.592 25.081 1.00 89.56 124 GLU A C 1
ATOM 964 O O . GLU A 1 124 ? -2.687 2.175 25.613 1.00 89.56 124 GLU A O 1
ATOM 969 N N . THR A 1 125 ? -1.156 3.798 25.367 1.00 87.56 125 THR A N 1
ATOM 970 C CA . THR A 1 125 ? -1.675 4.650 26.452 1.00 87.56 125 THR A CA 1
ATOM 971 C C . THR A 1 125 ? -3.140 5.048 26.248 1.00 87.56 125 THR A C 1
ATOM 973 O O . THR A 1 125 ? -3.932 5.067 27.194 1.00 87.56 125 THR A O 1
ATOM 976 N N . TRP A 1 126 ? -3.535 5.365 25.012 1.00 89.56 126 TRP A N 1
ATOM 977 C CA . TRP A 1 126 ? -4.927 5.693 24.705 1.00 89.56 126 TRP A CA 1
ATOM 978 C C . TRP A 1 126 ? -5.845 4.473 24.842 1.00 89.56 126 TRP A C 1
ATOM 980 O O . TRP A 1 126 ? -6.961 4.591 25.344 1.00 89.56 126 TRP A O 1
ATOM 990 N N . SER A 1 127 ? -5.371 3.288 24.448 1.00 89.38 127 SER A N 1
ATOM 991 C CA . SER A 1 127 ? -6.148 2.053 24.547 1.00 89.38 127 SER A CA 1
ATOM 992 C C . SER A 1 127 ? -6.360 1.589 25.987 1.00 89.38 127 SER A C 1
ATOM 994 O O . SER A 1 127 ? -7.392 0.996 26.273 1.00 89.38 127 SER A O 1
ATOM 996 N N . GLU A 1 128 ? -5.435 1.893 26.901 1.00 85.38 128 GLU A N 1
ATOM 997 C CA . GLU A 1 128 ? -5.568 1.582 28.331 1.00 85.38 128 GLU A CA 1
ATOM 998 C C . GLU A 1 128 ? -6.631 2.437 29.029 1.00 85.38 128 GLU A C 1
ATOM 1000 O O . GLU A 1 128 ? -7.223 2.020 30.024 1.00 85.38 128 GLU A O 1
ATOM 1005 N N . SER A 1 129 ? -6.883 3.642 28.516 1.00 80.88 129 SER A N 1
ATOM 1006 C CA . SER A 1 129 ? -7.813 4.604 29.114 1.00 80.88 129 SER A CA 1
ATOM 1007 C C . SER A 1 129 ? -9.237 4.510 28.554 1.00 80.88 129 SER A C 1
ATOM 1009 O O . SER A 1 129 ? -10.129 5.221 29.019 1.00 80.88 129 SER A O 1
ATOM 1011 N N . GLN A 1 130 ? -9.474 3.621 27.590 1.00 84.38 130 GLN A N 1
ATOM 1012 C CA . GLN A 1 130 ? -10.766 3.406 26.948 1.00 84.38 130 GLN A CA 1
ATOM 1013 C C . GLN A 1 130 ? -11.141 1.924 27.008 1.00 84.38 130 GLN A C 1
ATOM 1015 O O . GLN A 1 130 ? -10.289 1.049 26.901 1.00 84.38 130 GLN A O 1
ATOM 1020 N N . ASN A 1 131 ? -12.429 1.625 27.161 1.00 89.31 131 ASN A N 1
ATOM 1021 C CA . ASN A 1 131 ? -12.908 0.247 27.185 1.00 89.31 131 ASN A CA 1
ATOM 1022 C C . ASN A 1 131 ? -13.646 -0.051 25.877 1.00 89.31 131 ASN A C 1
ATOM 1024 O O . ASN A 1 131 ? -14.658 0.585 25.587 1.00 89.31 131 ASN A O 1
ATOM 1028 N N . PHE A 1 132 ? -13.141 -1.001 25.092 1.00 89.31 132 PHE A N 1
ATOM 1029 C CA . PHE A 1 132 ? -13.705 -1.362 23.787 1.00 89.31 132 PHE A CA 1
ATOM 1030 C C . PHE A 1 132 ? -14.264 -2.776 23.814 1.00 89.31 132 PHE A C 1
ATOM 1032 O O . PHE A 1 132 ? -13.663 -3.674 24.405 1.00 89.31 132 PHE A O 1
ATOM 1039 N N . ALA A 1 133 ? -15.382 -3.001 23.124 1.00 85.81 133 ALA A N 1
ATOM 1040 C CA . ALA A 1 133 ? -15.970 -4.334 23.041 1.00 85.81 133 ALA A CA 1
ATOM 1041 C C . ALA A 1 133 ? -15.167 -5.251 22.105 1.00 85.81 133 ALA A C 1
ATOM 1043 O O . ALA A 1 133 ? -15.140 -6.468 22.291 1.00 85.81 133 ALA A O 1
ATOM 1044 N N . THR A 1 134 ? -14.504 -4.679 21.091 1.00 92.31 134 THR A N 1
ATOM 1045 C CA . THR A 1 134 ? -13.703 -5.430 20.114 1.00 92.31 134 THR A CA 1
ATOM 1046 C C . THR A 1 134 ? -12.405 -4.711 19.744 1.00 92.31 134 THR A C 1
ATOM 1048 O O . THR A 1 134 ? -12.313 -3.485 19.796 1.00 92.31 134 THR A O 1
ATOM 1051 N N . ALA A 1 135 ? -11.403 -5.474 19.295 1.00 90.06 135 ALA A N 1
ATOM 1052 C CA . ALA A 1 135 ? -10.149 -4.907 18.790 1.00 90.06 135 ALA A CA 1
ATOM 1053 C C . ALA A 1 135 ? -10.362 -4.024 17.546 1.00 90.06 135 ALA A C 1
ATOM 1055 O O . ALA A 1 135 ? -9.703 -3.003 17.402 1.00 90.06 135 ALA A O 1
ATOM 1056 N N . VAL A 1 136 ? -11.316 -4.381 16.676 1.00 91.81 136 VAL A N 1
ATOM 1057 C CA . VAL A 1 136 ? -11.632 -3.600 15.467 1.00 91.81 136 VAL A CA 1
ATOM 1058 C C . VAL A 1 136 ? -12.194 -2.225 15.831 1.00 91.81 136 VAL A C 1
ATOM 1060 O O . VAL A 1 136 ? -11.798 -1.225 15.240 1.00 91.81 136 VAL A O 1
ATOM 1063 N N . GLU A 1 137 ? -13.093 -2.165 16.814 1.00 90.81 137 GLU A N 1
ATOM 1064 C CA . GLU A 1 137 ? -13.675 -0.911 17.305 1.00 90.81 137 GLU A CA 1
ATOM 1065 C C . GLU A 1 137 ? -12.608 0.011 17.902 1.00 90.81 137 GLU A C 1
ATOM 1067 O O . GLU A 1 137 ? -12.536 1.184 17.534 1.00 90.81 137 GLU A O 1
ATOM 1072 N N . ARG A 1 138 ? -11.720 -0.542 18.739 1.00 92.94 138 ARG A N 1
ATOM 1073 C CA . ARG A 1 138 ? -10.556 0.175 19.273 1.00 92.94 138 ARG A CA 1
ATOM 1074 C C . ARG A 1 138 ? -9.705 0.775 18.158 1.00 92.94 138 ARG A C 1
ATOM 1076 O O . ARG A 1 138 ? -9.364 1.953 18.210 1.00 92.94 138 ARG A O 1
ATOM 1083 N N . ASP A 1 139 ? -9.346 -0.030 17.162 1.00 92.38 139 ASP A N 1
ATOM 1084 C CA . ASP A 1 139 ? -8.439 0.398 16.099 1.00 92.38 139 ASP A CA 1
ATOM 1085 C C . ASP A 1 139 ? -9.085 1.498 15.227 1.00 92.38 139 ASP A C 1
ATOM 1087 O O . ASP A 1 139 ? -8.423 2.472 14.864 1.00 92.38 139 ASP A O 1
ATOM 1091 N N . LEU A 1 140 ? -10.389 1.396 14.938 1.00 93.25 140 LEU A N 1
ATOM 1092 C CA . LEU A 1 140 ? -11.137 2.421 14.197 1.00 93.25 140 LEU A CA 1
ATOM 1093 C C . LEU A 1 140 ? -11.235 3.743 14.965 1.00 93.25 140 LEU A C 1
ATOM 1095 O O . LEU A 1 140 ? -10.984 4.806 14.387 1.00 93.25 140 LEU A O 1
ATOM 1099 N N . GLU A 1 141 ? -11.576 3.687 16.252 1.00 92.19 141 GLU A N 1
ATOM 1100 C CA . GLU A 1 141 ? -11.674 4.890 17.080 1.00 92.19 141 GLU A CA 1
ATOM 1101 C C . GLU A 1 141 ? -10.301 5.527 17.323 1.00 92.19 141 GLU A C 1
ATOM 1103 O O . GLU A 1 141 ? -10.190 6.753 17.308 1.00 92.19 141 GLU A O 1
ATOM 1108 N N . PHE A 1 142 ? -9.226 4.735 17.404 1.00 92.50 142 PHE A N 1
ATOM 1109 C CA . PHE A 1 142 ? -7.872 5.283 17.461 1.00 92.50 142 PHE A CA 1
ATOM 1110 C C . PHE A 1 142 ? -7.544 6.082 16.201 1.00 92.50 142 PHE A C 1
ATOM 1112 O O . PHE A 1 142 ? -7.111 7.230 16.293 1.00 92.50 142 PHE A O 1
ATOM 1119 N N . VAL A 1 143 ? -7.771 5.508 15.011 1.00 91.94 143 VAL A N 1
ATOM 1120 C CA . VAL A 1 143 ? -7.504 6.203 13.741 1.00 91.94 143 VAL A CA 1
ATOM 1121 C C . VAL A 1 143 ? -8.329 7.486 13.650 1.00 91.94 143 VAL A C 1
ATOM 1123 O O . VAL A 1 143 ? -7.826 8.519 13.199 1.00 91.94 143 VAL A O 1
ATOM 1126 N N . ARG A 1 144 ? -9.584 7.450 14.107 1.00 92.25 144 ARG A N 1
ATOM 1127 C CA . ARG A 1 144 ? -10.454 8.625 14.156 1.00 92.25 144 ARG A CA 1
ATOM 1128 C C . ARG A 1 144 ? -9.893 9.706 15.082 1.00 92.25 144 ARG A C 1
ATOM 1130 O O . ARG A 1 144 ? -9.708 10.836 14.631 1.00 92.25 144 ARG A O 1
ATOM 1137 N N . ALA A 1 145 ? -9.584 9.367 16.332 1.00 89.19 145 ALA A N 1
ATOM 1138 C CA . ALA A 1 145 ? -9.044 10.295 17.325 1.00 89.19 145 ALA A CA 1
ATOM 1139 C C . ALA A 1 145 ? -7.677 10.863 16.903 1.00 89.19 145 ALA A C 1
ATOM 1141 O O . ALA A 1 145 ? -7.429 12.065 17.039 1.00 89.19 145 ALA A O 1
ATOM 1142 N N . TYR A 1 146 ? -6.817 10.025 16.319 1.00 88.44 146 TYR A N 1
ATOM 1143 C CA . TYR A 1 146 ? -5.517 10.418 15.777 1.00 88.44 146 TYR A CA 1
ATOM 1144 C C . TYR A 1 146 ? -5.670 11.436 14.638 1.00 88.44 146 TYR A C 1
ATOM 1146 O O . TYR A 1 146 ? -5.058 12.505 14.667 1.00 88.44 146 TYR A O 1
ATOM 1154 N N . ASN A 1 147 ? -6.546 11.159 13.665 1.00 89.25 147 ASN A N 1
ATOM 1155 C CA . ASN A 1 147 ? -6.796 12.057 12.532 1.00 89.25 147 ASN A CA 1
ATOM 1156 C C . ASN A 1 147 ? -7.433 13.386 12.957 1.00 89.25 147 ASN A C 1
ATOM 1158 O O . ASN A 1 147 ? -7.138 14.428 12.371 1.00 89.25 147 ASN A O 1
ATOM 1162 N N . LEU A 1 148 ? -8.275 13.364 13.993 1.00 91.56 148 LEU A N 1
ATOM 1163 C CA . LEU A 1 148 ? -8.867 14.565 14.584 1.00 91.56 148 LEU A CA 1
ATOM 1164 C C . LEU A 1 148 ? -7.900 15.330 15.504 1.00 91.56 148 LEU A C 1
ATOM 1166 O O . LEU A 1 148 ? -8.293 16.355 16.058 1.00 91.56 148 LEU A O 1
ATOM 1170 N N . LYS A 1 149 ? -6.647 14.871 15.658 1.00 84.00 149 LYS A N 1
ATOM 1171 C CA . LYS A 1 149 ? -5.633 15.440 16.567 1.00 84.00 149 LYS A CA 1
ATOM 1172 C C . LYS A 1 149 ? -6.113 15.539 18.018 1.00 84.00 149 LYS A C 1
ATOM 1174 O O . LYS A 1 149 ? -5.720 16.440 18.752 1.00 84.00 149 LYS A O 1
ATOM 1179 N N . GLN A 1 150 ? -6.975 14.612 18.421 1.00 84.12 150 GLN A N 1
ATOM 1180 C CA . GLN A 1 150 ? -7.491 14.521 19.787 1.00 84.12 150 GLN A CA 1
ATOM 1181 C C . GLN A 1 150 ? -6.539 13.747 20.707 1.00 84.12 150 GLN A C 1
ATOM 1183 O O . GLN A 1 150 ? -6.711 13.755 21.922 1.00 84.12 150 GLN A O 1
ATOM 1188 N N . LEU A 1 151 ? -5.525 13.094 20.132 1.00 82.44 151 LEU A N 1
ATOM 1189 C CA . LEU A 1 151 ? -4.485 12.385 20.864 1.00 82.44 151 LEU A CA 1
ATOM 1190 C C . LEU A 1 151 ? -3.300 13.318 21.113 1.00 82.44 151 LEU A C 1
ATOM 1192 O O . LEU A 1 151 ? -2.741 13.893 20.176 1.00 82.44 151 LEU A O 1
ATOM 1196 N N . SER A 1 152 ? -2.912 13.457 22.380 1.00 72.56 152 SER A N 1
ATOM 1197 C CA . SER A 1 152 ? -1.691 14.164 22.756 1.00 72.56 152 SER A CA 1
ATOM 1198 C C . SER A 1 152 ? -0.494 13.285 22.416 1.00 72.56 152 SER A C 1
ATOM 1200 O O . SER A 1 152 ? -0.147 12.369 23.160 1.00 72.56 152 SER A O 1
ATOM 1202 N N . ILE A 1 153 ? 0.120 13.549 21.267 1.00 67.31 153 ILE A N 1
ATOM 1203 C CA . ILE A 1 153 ? 1.418 12.983 20.928 1.00 67.31 153 ILE A CA 1
ATOM 1204 C C . ILE A 1 153 ? 2.443 13.701 21.813 1.00 67.31 153 ILE A C 1
ATOM 1206 O O . ILE A 1 153 ? 2.800 14.858 21.565 1.00 67.31 153 ILE A O 1
ATOM 1210 N N . VAL A 1 154 ? 2.850 13.052 22.906 1.00 62.06 154 VAL A N 1
ATOM 1211 C CA . VAL A 1 154 ? 3.907 13.567 23.780 1.00 62.06 154 VAL A CA 1
ATOM 1212 C C . VAL A 1 154 ? 5.220 13.456 23.016 1.00 62.06 154 VAL A C 1
ATOM 1214 O O . VAL A 1 154 ? 5.905 12.436 23.106 1.00 62.06 154 VAL A O 1
ATOM 1217 N N . ASN A 1 155 ? 5.573 14.528 22.298 1.00 54.06 155 ASN A N 1
ATOM 1218 C CA . ASN A 1 155 ? 6.899 14.708 21.721 1.00 54.06 155 ASN A CA 1
ATOM 1219 C C . ASN A 1 155 ? 7.916 14.558 22.849 1.00 54.06 155 ASN A C 1
ATOM 1221 O O . ASN A 1 155 ? 8.187 15.496 23.601 1.00 54.06 155 ASN A O 1
ATOM 1225 N N . SER A 1 156 ? 8.485 13.366 22.973 1.00 49.69 156 SER A N 1
ATOM 1226 C CA . SER A 1 156 ? 9.538 13.063 23.936 1.00 49.69 156 SER A CA 1
ATOM 1227 C C . SER A 1 156 ? 10.861 13.604 23.397 1.00 49.69 156 SER A C 1
ATOM 1229 O O . SER A 1 156 ? 11.822 12.874 23.202 1.00 49.69 156 SER A O 1
ATOM 1231 N N . ASN A 1 157 ? 10.885 14.906 23.117 1.00 43.59 157 ASN A N 1
ATOM 1232 C CA . ASN A 1 157 ? 12.072 15.687 22.813 1.00 43.59 157 ASN A CA 1
ATOM 1233 C C . ASN A 1 157 ? 12.399 16.553 24.040 1.00 43.59 157 ASN A C 1
ATOM 1235 O O . ASN A 1 157 ? 12.528 17.772 23.965 1.00 43.59 157 ASN A O 1
ATOM 1239 N N . LEU A 1 158 ? 12.494 15.907 25.205 1.00 45.00 158 LEU A N 1
ATOM 1240 C CA . LEU A 1 158 ? 13.178 16.472 26.363 1.00 45.00 158 LEU A CA 1
ATOM 1241 C C . LEU A 1 158 ? 14.654 16.120 26.216 1.00 45.00 158 LEU A C 1
ATOM 1243 O O . LEU A 1 158 ? 15.125 15.064 26.637 1.00 45.00 158 LEU A O 1
ATOM 1247 N N . GLY A 1 159 ? 15.362 17.019 25.538 1.00 36.66 159 GLY A N 1
ATOM 1248 C CA . GLY A 1 159 ? 16.808 17.060 25.573 1.00 36.66 159 GLY A CA 1
ATOM 1249 C C . GLY A 1 159 ? 17.310 17.185 27.011 1.00 36.66 159 GLY A C 1
ATOM 1250 O O . GLY A 1 159 ? 16.833 18.006 27.783 1.00 36.66 159 GLY A O 1
ATOM 1251 N N . SER A 1 160 ? 18.308 16.358 27.310 1.00 43.78 160 SER A N 1
ATOM 1252 C CA . SER A 1 160 ? 19.554 16.731 27.984 1.00 43.78 160 SER A CA 1
ATOM 1253 C C . SER A 1 160 ? 19.500 17.542 29.291 1.00 43.78 160 SER A C 1
ATOM 1255 O O . SER A 1 160 ? 19.246 18.740 29.293 1.00 43.78 160 SER A O 1
ATOM 1257 N N . GLN A 1 161 ? 20.035 16.876 30.321 1.00 45.06 161 GLN A N 1
ATOM 1258 C CA . GLN A 1 161 ? 20.745 17.397 31.495 1.00 45.06 161 GLN A CA 1
ATOM 1259 C C . GLN A 1 161 ? 19.918 17.981 32.642 1.00 45.06 161 GLN A C 1
ATOM 1261 O O . GLN A 1 161 ? 19.454 19.110 32.586 1.00 45.06 161 GLN A O 1
ATOM 1266 N N . LEU A 1 162 ? 19.884 17.224 33.744 1.00 41.75 162 LEU A N 1
ATOM 1267 C CA . LEU A 1 162 ? 20.368 17.656 35.062 1.00 41.75 162 LEU A CA 1
ATOM 1268 C C . LEU A 1 162 ? 20.469 16.414 35.970 1.00 41.75 162 LEU A C 1
ATOM 1270 O O . LEU A 1 162 ? 19.578 16.123 36.759 1.00 41.75 162 LEU A O 1
ATOM 1274 N N . TYR A 1 163 ? 21.563 15.660 35.833 1.00 38.47 163 TYR A N 1
ATOM 1275 C CA . TYR A 1 163 ? 22.085 14.866 36.948 1.00 38.47 163 TYR A CA 1
ATOM 1276 C C . TYR A 1 163 ? 23.209 15.695 37.567 1.00 38.47 163 TYR A C 1
ATOM 1278 O O . TYR A 1 163 ? 24.329 15.714 37.059 1.00 38.47 163 TYR A O 1
ATOM 1286 N N . SER A 1 164 ? 22.865 16.440 38.616 1.00 42.44 164 SER A N 1
ATOM 1287 C CA . SER A 1 164 ? 23.834 16.933 39.590 1.00 42.44 164 SER A CA 1
ATOM 1288 C C . SER A 1 164 ? 24.223 15.732 40.448 1.00 42.44 164 SER A C 1
ATOM 1290 O O . SER A 1 164 ? 23.352 15.131 41.073 1.00 42.44 164 SER A O 1
ATOM 1292 N N . TYR A 1 165 ? 25.492 15.336 40.408 1.00 40.59 165 TYR A N 1
ATOM 1293 C CA . TYR A 1 165 ? 26.068 14.472 41.433 1.00 40.59 165 TYR A CA 1
ATOM 1294 C C . TYR A 1 165 ? 26.566 15.391 42.549 1.00 40.59 165 TYR A C 1
ATOM 1296 O O . TYR A 1 165 ? 27.384 16.271 42.278 1.00 40.59 165 TYR A O 1
ATOM 1304 N N . ASP A 1 166 ? 26.012 15.205 43.746 1.00 55.75 166 ASP A N 1
ATOM 1305 C CA . ASP A 1 166 ? 26.582 15.710 45.001 1.00 55.75 166 ASP A CA 1
ATOM 1306 C C . ASP A 1 166 ? 27.911 15.005 45.326 1.00 55.75 166 ASP A C 1
ATOM 1308 O O . ASP A 1 166 ? 28.053 13.805 44.972 1.00 55.75 166 ASP A O 1
#

Foldseek 3Di:
DDPDPVVVVVCCVVQVFDWDWDPDDPIDIDTDLVSDDPVVNVVVVVVVVVVVVVVVVPDDDDPPPPDDPPDDPPVVVVVVVVVVVCVVVPDDPPPVPPPPPPPPDVVNVVVVVVVVVLLVVLLVVVPVVDDDPDPVRSVVVSVVCVVVVVGPSPPPPPDDDDDDDD

Sequence (166 aa):
MPVARSNVTRKARSGGWQSRARHARGGGREYACSSLPEDTQAALLQIDSTAKDWESKYNPAPFDRKGDERESQPQQLAAIERIQNCVLEGRSPTTTSKTLKTTVSSNSIAQRADAWLEILRTFETWSESQNFATAVERDLEFVRAYNLKQLSIVNSNLGSQLYSYD

pLDDT: mean 70.62, std 18.52, range [36.66, 93.25]

Organism: NCBI:txid388085

InterPro domains:
  IPR003314 Mu-type HTH domain [PF02316] (2-46)
  IPR003314 Mu-type HTH domain [PS51702] (1-52)
  IPR009061 Putative DNA-binding domain superfamily [SSF46955] (1-46)
  IPR036388 Winged helix-like DNA-binding domain superfamily [G3DSA:1.10.10.10] (1-55)

Radius of gyration: 27.02 Å; chains: 1; bounding box: 62×50×76 Å